Protein AF-A0ABC9YGC4-F1 (afdb_monomer_lite)

Foldseek 3Di:
DDDDDDPDDDPDDDDDDDDDDDDDDDDDDDDDDDDDDDDDPPPPVPPPVCPDPDPDPCPDPVNLVVLLVLLVVLLLCQLDPPPVVVSLVVLVVSCVVPVVSLLPPVSVVVSVVCVVPGRHDPVSSVSSCVSNVPHDNVVVVVVVVVVVPDDPPDPPPPPPDDD

Secondary structure (DSSP, 8-state):
--PPPP---S------------------------------------------SS---TT-HHHHHHHHHHHHHHHHHTTSSSSHHHHHHHHHHHHHH-GGGTT-HHHHHHHHHHHHHS---HHHHHHHHHTTTT---HHHHHHHHHHHHS-------------

pLDDT: mean 74.35, std 24.93, range [33.0, 98.62]

Structure (mmCIF, N/CA/C/O backbone):
data_AF-A0ABC9YGC4-F1
#
_entry.id   AF-A0ABC9YGC4-F1
#
loop_
_atom_site.group_PDB
_atom_site.id
_atom_site.type_symbol
_atom_site.label_atom_id
_atom_site.label_alt_id
_atom_site.label_comp_id
_atom_site.label_asym_id
_atom_site.label_entity_id
_atom_site.label_seq_id
_atom_site.pdbx_PDB_ins_code
_atom_site.Cartn_x
_atom_site.Cartn_y
_atom_site.Cartn_z
_atom_site.occupancy
_atom_site.B_iso_or_equiv
_atom_site.auth_seq_id
_atom_site.auth_comp_id
_atom_site.auth_asym_id
_atom_site.auth_atom_id
_atom_site.pdbx_PDB_model_num
ATOM 1 N N . ASP A 1 1 ? -25.712 -25.576 -1.408 1.00 35.84 1 ASP A N 1
ATOM 2 C CA . ASP A 1 1 ? -25.505 -24.786 -2.629 1.00 35.84 1 ASP A CA 1
ATOM 3 C C . ASP A 1 1 ? -25.705 -23.318 -2.339 1.00 35.84 1 ASP A C 1
ATOM 5 O O . ASP A 1 1 ? -26.837 -22.881 -2.190 1.00 35.84 1 ASP A O 1
ATOM 9 N N . PHE A 1 2 ? -24.607 -22.585 -2.180 1.00 36.91 2 PHE A N 1
ATOM 10 C CA . PHE A 1 2 ? -24.620 -21.126 -2.168 1.00 36.91 2 PHE A CA 1
ATOM 11 C C . PHE A 1 2 ? -23.941 -20.681 -3.457 1.00 36.91 2 PHE A C 1
ATOM 13 O O . PHE A 1 2 ? -22.754 -20.921 -3.647 1.00 36.91 2 PHE A O 1
ATOM 20 N N . SER A 1 3 ? -24.731 -20.127 -4.369 1.00 41.41 3 SER A N 1
ATOM 21 C CA . SER A 1 3 ? -24.253 -19.620 -5.650 1.00 41.41 3 SER A CA 1
ATOM 22 C C . SER A 1 3 ? -23.584 -18.263 -5.436 1.00 41.41 3 SER A C 1
ATOM 24 O O . SER A 1 3 ? -24.228 -17.335 -4.945 1.00 41.41 3 SER A O 1
ATOM 26 N N . ASP A 1 4 ? -22.309 -18.152 -5.807 1.00 41.53 4 ASP A N 1
ATOM 27 C CA . ASP A 1 4 ? -21.553 -16.900 -5.782 1.00 41.53 4 ASP A CA 1
ATOM 28 C C . ASP A 1 4 ? -22.140 -15.877 -6.765 1.00 41.53 4 ASP A C 1
ATOM 30 O O . ASP A 1 4 ? -22.381 -16.167 -7.940 1.00 41.53 4 ASP A O 1
ATOM 34 N N . VAL A 1 5 ? -22.348 -14.655 -6.278 1.00 47.38 5 VAL A N 1
ATOM 35 C CA . VAL A 1 5 ? -22.703 -13.494 -7.102 1.00 47.38 5 VAL A CA 1
ATOM 36 C C . VAL A 1 5 ? -21.399 -12.862 -7.605 1.00 47.38 5 VAL A C 1
ATOM 38 O O . VAL A 1 5 ? -20.568 -12.484 -6.777 1.00 47.38 5 VAL A O 1
ATOM 41 N N . PRO A 1 6 ? -21.176 -12.714 -8.924 1.00 43.78 6 PRO A N 1
ATOM 42 C CA . PRO A 1 6 ? -19.955 -12.095 -9.418 1.00 43.78 6 PRO A CA 1
ATOM 43 C C . PRO A 1 6 ? -19.970 -10.587 -9.139 1.00 43.78 6 PRO A C 1
ATOM 45 O O . PRO A 1 6 ? -20.849 -9.851 -9.585 1.00 43.78 6 PRO A O 1
ATOM 48 N N . TYR A 1 7 ? -18.965 -10.127 -8.395 1.00 44.44 7 TYR A N 1
ATOM 49 C CA . TYR A 1 7 ? -18.674 -8.714 -8.174 1.00 44.44 7 TYR A CA 1
ATOM 50 C C . TYR A 1 7 ? -18.019 -8.142 -9.435 1.00 44.44 7 TYR A C 1
ATOM 52 O O . TYR A 1 7 ? -16.813 -8.275 -9.649 1.00 44.44 7 TYR A O 1
ATOM 60 N N . THR A 1 8 ? -18.807 -7.561 -10.335 1.00 48.59 8 THR A N 1
ATOM 61 C CA . THR A 1 8 ? -18.269 -6.899 -11.530 1.00 48.59 8 THR A CA 1
ATOM 62 C C . THR A 1 8 ? -19.181 -5.752 -11.933 1.00 48.59 8 THR A C 1
ATOM 64 O O . THR A 1 8 ? -20.071 -5.957 -12.741 1.00 48.59 8 THR A O 1
ATOM 67 N N . ASP A 1 9 ? -18.986 -4.557 -11.354 1.00 40.44 9 ASP A N 1
ATOM 68 C CA . ASP A 1 9 ? -19.601 -3.339 -11.923 1.00 40.44 9 ASP A CA 1
ATOM 69 C C . ASP A 1 9 ? -18.997 -1.984 -11.489 1.00 40.44 9 ASP A C 1
ATOM 71 O O . ASP A 1 9 ? -19.636 -0.944 -11.604 1.00 40.44 9 ASP A O 1
ATOM 75 N N . TRP A 1 10 ? -17.745 -1.934 -11.011 1.00 41.59 10 TRP A N 1
ATOM 76 C CA . TRP A 1 10 ? -17.144 -0.658 -10.562 1.00 41.59 10 TRP A CA 1
ATOM 77 C C . TRP A 1 10 ? -16.063 -0.079 -11.486 1.00 41.59 10 TRP 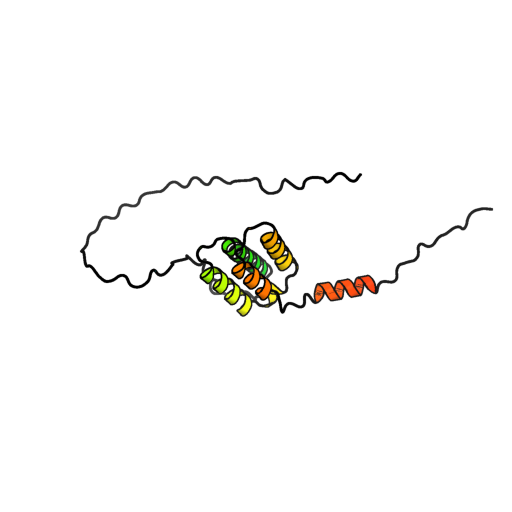A C 1
ATOM 79 O O . TRP A 1 10 ? -15.601 1.037 -11.257 1.00 41.59 10 TRP A O 1
ATOM 89 N N . CYS A 1 11 ? -15.665 -0.783 -12.549 1.00 47.06 11 CYS A N 1
ATOM 90 C CA . CYS A 1 11 ? -14.617 -0.314 -13.460 1.00 47.06 11 CYS A CA 1
ATOM 91 C C . CYS A 1 11 ? -15.169 -0.133 -14.876 1.00 47.06 11 CYS A C 1
ATOM 93 O O . CYS A 1 11 ? -15.035 -1.005 -15.729 1.00 47.06 11 CYS A O 1
ATOM 95 N N . GLY A 1 12 ? -15.819 1.002 -15.124 1.00 40.19 12 GLY A N 1
ATOM 96 C CA . GLY A 1 12 ? -16.389 1.275 -16.437 1.00 40.19 12 GLY A CA 1
ATOM 97 C C . GLY A 1 12 ? -16.810 2.720 -16.637 1.00 40.19 12 GLY A C 1
ATOM 98 O O . GLY A 1 12 ? -17.994 2.984 -16.775 1.00 40.19 12 GLY A O 1
ATOM 99 N N . GLN A 1 13 ? -15.852 3.649 -16.696 1.00 33.00 13 GLN A N 1
ATOM 100 C CA . GLN A 1 13 ? -16.028 4.913 -17.425 1.00 33.00 13 GLN A CA 1
ATOM 101 C C . GLN A 1 13 ? -14.666 5.455 -17.884 1.00 33.00 13 GLN A C 1
ATOM 103 O O . GLN A 1 13 ? -13.958 6.168 -17.175 1.00 33.00 13 GLN A O 1
ATOM 108 N N . THR A 1 14 ? -14.280 5.082 -19.103 1.00 39.22 14 THR A N 1
ATOM 109 C CA . THR A 1 14 ? -13.148 5.669 -19.823 1.00 39.22 14 THR A CA 1
ATOM 110 C C . THR A 1 14 ? -13.549 7.064 -20.306 1.00 39.22 14 THR A C 1
ATOM 112 O O . THR A 1 14 ? -14.317 7.193 -21.257 1.00 39.22 14 THR A O 1
ATOM 115 N N . ILE A 1 15 ? -13.045 8.123 -19.668 1.00 40.38 15 ILE A N 1
ATOM 116 C CA . ILE A 1 15 ? -13.182 9.490 -20.188 1.00 40.38 15 ILE A CA 1
ATOM 117 C C . ILE A 1 15 ? -12.118 9.697 -21.272 1.00 40.38 15 ILE A C 1
ATOM 119 O O . ILE A 1 15 ? -10.931 9.850 -20.987 1.00 40.38 15 ILE A O 1
ATOM 123 N N . HIS A 1 16 ? -12.553 9.670 -22.531 1.00 37.66 16 HIS A N 1
ATOM 124 C CA . HIS A 1 16 ? -11.741 9.992 -23.701 1.00 37.66 16 HIS A CA 1
ATOM 125 C C . HIS A 1 16 ? -11.562 11.516 -23.798 1.00 37.66 16 HIS A C 1
ATOM 127 O O . HIS A 1 16 ? -12.412 12.218 -24.344 1.00 37.66 16 HIS A O 1
ATOM 133 N N . ASN A 1 17 ? -10.460 12.043 -23.260 1.00 33.47 17 ASN A N 1
ATOM 134 C CA . ASN A 1 17 ? -10.100 13.450 -23.434 1.00 33.47 17 ASN A CA 1
ATOM 135 C C . ASN A 1 17 ? -9.349 13.636 -24.762 1.00 33.47 17 ASN A C 1
ATOM 137 O O . ASN A 1 17 ? -8.166 13.320 -24.870 1.00 33.47 17 ASN A O 1
ATOM 141 N N . HIS A 1 18 ? -10.056 14.150 -25.770 1.00 42.56 18 HIS A N 1
ATOM 142 C CA . HIS A 1 18 ? -9.474 14.726 -26.982 1.00 42.56 18 HIS A CA 1
ATOM 143 C C . HIS A 1 18 ? -8.798 16.053 -26.609 1.00 42.56 18 HIS A C 1
ATOM 145 O O . HIS A 1 18 ? -9.465 16.964 -26.122 1.00 42.56 18 HIS A O 1
ATOM 151 N N . LEU A 1 19 ? -7.483 16.156 -26.798 1.00 39.22 19 LEU A N 1
ATOM 152 C CA . LEU A 1 19 ? -6.730 17.393 -26.585 1.00 39.22 19 LEU A CA 1
ATOM 153 C C . LEU A 1 19 ? -6.149 17.860 -27.920 1.00 39.22 19 LEU A C 1
ATOM 155 O O . LEU A 1 19 ? -5.206 17.267 -28.441 1.00 39.22 19 LEU A O 1
ATOM 159 N N . ASP A 1 20 ? -6.726 18.937 -28.449 1.00 34.66 20 ASP A N 1
ATOM 160 C CA . ASP A 1 20 ? -6.211 19.680 -29.593 1.00 34.66 20 ASP A CA 1
ATOM 161 C C . ASP A 1 20 ? -4.850 20.313 -29.258 1.00 34.66 20 ASP A C 1
ATOM 163 O O . ASP A 1 20 ? -4.709 21.106 -28.324 1.00 34.66 20 ASP A O 1
ATOM 167 N N . VAL A 1 21 ? -3.826 19.967 -30.042 1.00 38.28 21 VAL A N 1
ATOM 168 C CA . VAL A 1 21 ? -2.486 20.563 -29.962 1.00 38.28 21 VAL A CA 1
ATOM 169 C C . VAL A 1 21 ? -2.470 21.859 -30.770 1.00 38.28 21 VAL A C 1
ATOM 171 O O . VAL A 1 21 ? -2.455 21.846 -31.999 1.00 38.28 21 VAL A O 1
ATOM 174 N N . HIS A 1 22 ? -2.415 23.000 -30.084 1.00 34.91 22 HIS A N 1
ATOM 175 C CA . HIS A 1 22 ? -2.034 24.266 -30.709 1.00 34.91 22 HIS A CA 1
ATOM 176 C C . HIS A 1 22 ? -0.506 24.328 -30.858 1.00 34.91 22 HIS A C 1
ATOM 178 O O . HIS A 1 22 ? 0.228 24.446 -29.877 1.00 34.91 22 HIS A O 1
ATOM 184 N N . SER A 1 23 ? -0.021 24.259 -32.100 1.00 35.59 23 SER A N 1
ATOM 185 C CA . SER A 1 23 ? 1.393 24.429 -32.445 1.00 35.59 23 SER A CA 1
ATOM 186 C C . SER A 1 23 ? 1.816 25.897 -32.302 1.00 35.59 23 SER A C 1
ATOM 188 O O . SER A 1 23 ? 1.391 26.738 -33.100 1.00 35.59 23 SER A O 1
ATOM 190 N N . SER A 1 24 ? 2.683 26.222 -31.340 1.00 37.50 24 SER A N 1
ATOM 191 C CA . SER A 1 24 ? 3.385 27.508 -31.336 1.00 37.50 24 SER A CA 1
ATOM 192 C C . SER A 1 24 ? 4.701 27.380 -32.109 1.00 37.50 24 SER A C 1
ATOM 194 O O . SER A 1 24 ? 5.544 26.523 -31.848 1.00 37.50 24 SER A O 1
ATOM 196 N N . LYS A 1 25 ? 4.845 28.223 -33.134 1.00 45.47 25 LYS A N 1
ATOM 197 C CA . LYS A 1 25 ? 6.075 28.400 -33.906 1.00 45.47 25 LYS A CA 1
ATOM 198 C C . LYS A 1 25 ? 7.027 29.282 -33.102 1.00 45.47 25 LYS A C 1
ATOM 200 O O . LYS A 1 25 ? 6.673 30.416 -32.792 1.00 45.47 25 LYS A O 1
ATOM 205 N N . PHE A 1 26 ? 8.248 28.816 -32.866 1.00 37.00 26 PHE A N 1
ATOM 206 C CA . PHE A 1 26 ? 9.380 29.709 -32.637 1.00 37.00 26 PHE A CA 1
ATOM 207 C C . PHE A 1 26 ? 10.606 29.174 -33.378 1.00 37.00 26 PHE A C 1
ATOM 209 O O . PHE A 1 26 ? 11.111 28.092 -33.091 1.00 37.00 26 PHE A O 1
ATOM 216 N N . SER A 1 27 ? 11.030 29.932 -34.386 1.00 42.84 27 SER A N 1
ATOM 217 C CA . SER A 1 27 ? 12.282 29.742 -35.114 1.00 42.84 27 SER A CA 1
ATOM 218 C C . SER A 1 27 ? 13.439 30.336 -34.312 1.00 42.84 27 SER A C 1
ATOM 220 O O . SER A 1 27 ? 13.296 31.443 -33.801 1.00 42.84 27 SER A O 1
ATOM 222 N N . GLY A 1 28 ? 14.609 29.684 -34.301 1.00 38.31 28 GLY A N 1
ATOM 223 C CA . GLY A 1 28 ? 15.855 30.370 -33.938 1.00 38.31 28 GLY A CA 1
ATOM 224 C C . GLY A 1 28 ? 17.026 29.497 -33.469 1.00 38.31 28 GLY A C 1
ATOM 225 O O . GLY A 1 28 ? 17.212 29.342 -32.274 1.00 38.31 28 GLY A O 1
ATOM 226 N N . ILE A 1 29 ? 17.799 28.966 -34.426 1.00 41.88 29 ILE A N 1
ATOM 227 C CA . ILE A 1 29 ? 19.281 28.835 -34.483 1.00 41.88 29 ILE A CA 1
ATOM 228 C C . ILE A 1 29 ? 20.079 28.680 -33.159 1.00 41.88 29 ILE A C 1
ATOM 230 O O . ILE A 1 29 ? 20.175 29.622 -32.383 1.00 41.88 29 ILE A O 1
ATOM 234 N N . SER A 1 30 ? 20.853 27.593 -32.995 1.00 45.94 30 SER A N 1
ATOM 235 C CA . SER A 1 30 ? 22.298 27.579 -33.329 1.00 45.94 30 SER A CA 1
ATOM 236 C C . SER A 1 30 ? 23.057 26.309 -32.889 1.00 45.94 30 SER A C 1
ATOM 238 O O . SER A 1 30 ? 22.759 25.701 -31.869 1.00 45.94 30 SER A O 1
ATOM 240 N N . SER A 1 31 ? 24.074 26.008 -33.704 1.00 36.84 31 SER A N 1
ATOM 241 C CA . SER A 1 31 ? 25.414 25.480 -33.408 1.00 36.84 31 SER A CA 1
ATOM 242 C C . SER A 1 31 ? 25.606 24.114 -32.735 1.00 36.84 31 SER A C 1
ATOM 244 O O . SER A 1 31 ? 25.365 23.904 -31.552 1.00 36.84 31 SER A O 1
ATOM 246 N N . CYS A 1 32 ? 26.198 23.224 -33.529 1.00 62.62 32 CYS A N 1
ATOM 247 C CA . CYS A 1 32 ? 26.762 21.927 -33.185 1.00 62.62 32 CYS A CA 1
ATOM 248 C C . CYS A 1 32 ? 27.923 22.051 -32.181 1.00 62.62 32 CYS A C 1
ATOM 250 O O . CYS A 1 32 ? 28.785 22.905 -32.379 1.00 62.62 32 CYS A O 1
ATOM 252 N N . SER A 1 33 ? 27.984 21.140 -31.204 1.00 56.78 33 SER A N 1
ATOM 253 C CA . SER A 1 33 ? 29.222 20.662 -30.565 1.00 56.78 33 SER A CA 1
ATOM 254 C C . SER A 1 33 ? 28.993 19.262 -29.988 1.00 56.78 33 SER A C 1
ATOM 256 O O . SER A 1 33 ? 28.083 19.063 -29.184 1.00 56.78 33 SER A O 1
ATOM 258 N N . ASP A 1 34 ? 29.831 18.310 -30.402 1.00 61.78 34 ASP A N 1
ATOM 259 C CA . ASP A 1 34 ? 29.981 16.991 -29.788 1.00 61.78 34 ASP A CA 1
ATOM 260 C C . ASP A 1 34 ? 30.551 17.140 -28.373 1.00 61.78 34 ASP A C 1
ATOM 262 O O . ASP A 1 34 ? 31.641 17.683 -28.184 1.00 61.78 34 ASP A O 1
ATOM 266 N N . ALA A 1 35 ? 29.834 16.628 -27.374 1.00 52.16 35 ALA A N 1
ATOM 267 C CA . ALA A 1 35 ? 30.380 16.406 -26.043 1.00 52.16 35 ALA A CA 1
ATOM 268 C C . ALA A 1 35 ? 29.758 15.155 -25.408 1.00 52.16 35 ALA A C 1
ATOM 270 O O . ALA A 1 35 ? 28.569 14.868 -25.537 1.00 52.16 35 ALA A O 1
ATOM 271 N N . VAL A 1 36 ? 30.632 14.401 -24.753 1.00 47.31 36 VAL A N 1
ATOM 272 C CA . VAL A 1 36 ? 30.482 13.043 -24.228 1.00 47.31 36 VAL A CA 1
ATOM 273 C C . VAL A 1 36 ? 29.216 12.874 -23.376 1.00 47.31 36 VAL A C 1
ATOM 275 O O . VAL A 1 36 ? 28.950 13.657 -22.467 1.00 47.31 36 VAL A O 1
ATOM 278 N N . SER A 1 37 ? 28.448 11.820 -23.668 1.00 50.34 37 SER A N 1
ATOM 279 C CA . SER A 1 37 ? 27.235 11.430 -22.946 1.00 50.34 37 SER A CA 1
ATOM 280 C C . SER A 1 37 ? 27.557 11.099 -21.484 1.00 50.34 37 SER A C 1
ATOM 282 O O . SER A 1 37 ? 28.022 10.006 -21.164 1.00 50.34 37 SER A O 1
ATOM 284 N N . HIS A 1 38 ? 27.311 12.052 -20.588 1.00 47.94 38 HIS A N 1
ATOM 285 C CA . HIS A 1 38 ? 27.250 11.810 -19.154 1.00 47.94 38 HIS A CA 1
ATOM 286 C C . HIS A 1 38 ? 25.788 11.693 -18.733 1.00 47.94 38 HIS A C 1
ATOM 288 O O . HIS A 1 38 ? 25.044 12.665 -18.782 1.00 47.94 38 HIS A O 1
ATOM 294 N N . GLY A 1 39 ? 25.418 10.478 -18.317 1.00 43.44 39 GLY A N 1
ATOM 295 C CA . GLY A 1 39 ? 24.316 10.178 -17.407 1.00 43.44 39 GLY A CA 1
ATOM 296 C C . GLY A 1 39 ? 22.949 10.714 -17.814 1.00 43.44 39 GLY A C 1
ATOM 297 O O . GLY A 1 39 ? 22.590 11.840 -17.487 1.00 43.44 39 GLY A O 1
ATOM 298 N N . SER A 1 40 ? 22.128 9.860 -18.424 1.00 45.78 40 SER A N 1
ATOM 299 C CA . SER A 1 40 ? 20.687 10.082 -18.501 1.00 45.78 40 SER A CA 1
ATOM 300 C C . SER A 1 40 ? 20.127 10.284 -17.090 1.00 45.78 40 SER A C 1
ATOM 302 O O . SER A 1 40 ? 19.890 9.327 -16.353 1.00 45.78 40 SER A O 1
ATOM 304 N N . ALA A 1 41 ? 19.900 11.538 -16.708 1.00 51.06 41 ALA A N 1
ATOM 305 C CA . ALA A 1 41 ? 18.989 11.856 -15.631 1.00 51.06 41 ALA A CA 1
ATOM 306 C C . ALA A 1 41 ? 17.605 11.409 -16.107 1.00 51.06 41 ALA A C 1
ATOM 308 O O . ALA A 1 41 ? 16.988 12.046 -16.962 1.00 51.06 41 ALA A O 1
ATOM 309 N N . SER A 1 42 ? 17.150 10.262 -15.602 1.00 45.72 42 SER A N 1
ATOM 310 C CA . SER A 1 42 ? 15.756 9.850 -15.701 1.00 45.72 42 SER A CA 1
ATOM 311 C C . SER A 1 42 ? 14.913 10.947 -15.056 1.00 45.72 42 SER A C 1
ATOM 313 O O . SER A 1 42 ? 14.752 10.998 -13.839 1.00 45.72 42 SER A O 1
ATOM 315 N N . SER A 1 43 ? 14.421 11.875 -15.876 1.00 48.50 43 SER A N 1
ATOM 316 C CA . SER A 1 43 ? 13.407 12.841 -15.483 1.00 48.50 43 SER A CA 1
ATOM 317 C C . SER A 1 43 ? 12.085 12.091 -15.417 1.00 48.50 43 SER A C 1
ATOM 319 O O . SER A 1 43 ? 11.227 12.179 -16.294 1.00 48.50 43 SER A O 1
ATOM 321 N N . THR A 1 44 ? 11.903 11.317 -14.351 1.00 48.12 44 THR A N 1
ATOM 322 C CA . THR A 1 44 ? 10.555 11.173 -13.830 1.00 48.12 44 THR A CA 1
ATOM 323 C C . THR A 1 44 ? 10.177 12.580 -13.408 1.00 48.12 44 THR A C 1
ATOM 325 O O . THR A 1 44 ? 10.800 13.129 -12.497 1.00 48.12 44 THR A O 1
ATOM 328 N N . LYS A 1 45 ? 9.200 13.193 -14.077 1.00 43.72 45 LYS A N 1
ATOM 329 C CA . LYS A 1 45 ? 8.456 14.296 -13.477 1.00 43.72 45 LYS A CA 1
ATOM 330 C C . LYS A 1 45 ? 7.804 13.705 -12.233 1.00 43.72 45 LYS A C 1
ATOM 332 O O . LYS A 1 45 ? 6.692 13.191 -12.292 1.00 43.72 45 LYS A O 1
ATOM 337 N N . SER A 1 46 ? 8.572 13.653 -11.145 1.00 43.97 46 SER A N 1
ATOM 338 C CA . SER A 1 46 ? 8.043 13.494 -9.811 1.00 43.97 46 SER A CA 1
ATOM 339 C C . SER A 1 46 ? 7.005 14.591 -9.744 1.00 43.97 46 SER A C 1
ATOM 341 O O . SER A 1 46 ? 7.320 15.753 -10.017 1.00 43.97 46 SER A O 1
ATOM 343 N N . THR A 1 47 ? 5.749 14.226 -9.530 1.00 48.81 47 THR A N 1
ATOM 344 C CA . THR A 1 47 ? 4.779 15.174 -9.013 1.00 48.81 47 THR A CA 1
ATOM 345 C C . THR A 1 47 ? 5.334 15.566 -7.659 1.00 48.81 47 THR A C 1
ATOM 347 O O . THR A 1 47 ? 5.010 14.956 -6.645 1.00 48.81 47 THR A O 1
ATOM 350 N N . GLU A 1 48 ? 6.284 16.500 -7.680 1.00 41.12 48 GLU A N 1
ATOM 351 C CA . GLU A 1 48 ? 6.760 17.206 -6.522 1.00 41.12 48 GLU A CA 1
ATOM 352 C C . GLU A 1 48 ? 5.467 17.717 -5.916 1.00 41.12 48 GLU A C 1
ATOM 354 O O . GLU A 1 48 ? 4.736 18.499 -6.534 1.00 41.12 48 GLU A O 1
ATOM 359 N N . LEU A 1 49 ? 5.083 17.127 -4.786 1.00 50.56 49 LEU A N 1
ATOM 360 C CA . LEU A 1 49 ? 3.994 17.638 -3.990 1.00 50.56 49 LEU A CA 1
ATOM 361 C C . LEU A 1 49 ? 4.518 18.984 -3.503 1.00 50.56 49 LEU A C 1
ATOM 363 O O . LEU A 1 49 ? 5.097 19.086 -2.425 1.00 50.56 49 LEU A O 1
ATOM 367 N N . VAL A 1 50 ? 4.394 20.007 -4.352 1.00 45.34 50 VAL A N 1
ATOM 368 C CA . VAL A 1 50 ? 4.585 21.400 -3.994 1.00 45.34 50 VAL A CA 1
ATOM 369 C C . VAL A 1 50 ? 3.424 21.687 -3.059 1.00 45.34 50 VAL A C 1
ATOM 371 O O . VAL A 1 50 ? 2.367 22.179 -3.454 1.00 45.34 50 VAL A O 1
ATOM 374 N N . LEU A 1 51 ? 3.603 21.283 -1.801 1.00 53.53 51 LEU A N 1
ATOM 375 C CA . LEU A 1 51 ? 2.840 21.755 -0.665 1.00 53.53 51 LEU A CA 1
ATOM 376 C C . LEU A 1 51 ? 3.161 23.244 -0.564 1.00 53.53 51 LEU A C 1
ATOM 378 O O . LEU A 1 51 ? 4.088 23.663 0.126 1.00 53.53 51 LEU A O 1
ATOM 382 N N . GLY A 1 52 ? 2.448 24.028 -1.374 1.00 43.00 52 GLY A N 1
ATOM 383 C CA . GLY A 1 52 ? 2.589 25.467 -1.460 1.00 43.00 52 GLY A CA 1
ATOM 384 C C . GLY A 1 52 ? 2.478 26.075 -0.070 1.00 43.00 52 GLY A C 1
ATOM 385 O O . GLY A 1 52 ? 1.444 25.953 0.578 1.00 43.00 52 GLY A O 1
ATOM 386 N N . VAL A 1 53 ? 3.580 26.695 0.354 1.00 47.50 53 VAL A N 1
ATOM 387 C CA . VAL A 1 53 ? 3.793 27.607 1.488 1.00 47.50 53 VAL A CA 1
ATOM 388 C C . VAL A 1 53 ? 2.506 28.046 2.197 1.00 47.50 53 VAL A C 1
ATOM 390 O O . VAL A 1 53 ? 2.018 29.143 1.951 1.00 47.50 53 VAL A O 1
ATOM 393 N N . LYS A 1 54 ? 1.987 27.175 3.072 1.00 39.53 54 LYS A N 1
ATOM 394 C CA . LYS A 1 54 ? 1.265 27.398 4.343 1.00 39.53 54 LYS A CA 1
ATOM 395 C C . LYS A 1 54 ? 1.370 26.050 5.057 1.00 39.53 54 LYS A C 1
ATOM 397 O O . LYS A 1 54 ? 0.979 25.053 4.461 1.00 39.53 54 LYS A O 1
ATOM 402 N N . SER A 1 55 ? 1.943 25.977 6.256 1.00 46.50 55 SER A N 1
ATOM 403 C CA . SER A 1 55 ? 2.069 24.718 7.004 1.00 46.50 55 SER A CA 1
ATOM 404 C C . SER A 1 55 ? 0.678 24.122 7.245 1.00 46.50 55 SER A C 1
ATOM 406 O O . SER A 1 55 ? -0.038 24.552 8.150 1.00 46.50 55 SER A O 1
ATOM 408 N N . ILE A 1 56 ? 0.258 23.191 6.388 1.00 47.50 56 ILE A N 1
ATOM 409 C CA . ILE A 1 56 ? -0.948 22.401 6.609 1.00 47.50 56 ILE A CA 1
ATOM 410 C C . ILE A 1 56 ? -0.625 21.515 7.816 1.00 47.50 56 ILE A C 1
ATOM 412 O O . ILE A 1 56 ? 0.399 20.836 7.771 1.00 47.50 56 ILE A O 1
ATOM 416 N N . PRO A 1 57 ? -1.420 21.534 8.898 1.00 58.16 57 PRO A N 1
ATOM 417 C CA . PRO A 1 57 ? -1.219 20.594 9.989 1.00 58.16 57 PRO A CA 1
ATOM 418 C C . PRO A 1 57 ? -1.329 19.175 9.423 1.00 58.16 57 PRO A C 1
ATOM 420 O O . PRO A 1 57 ? -2.304 18.860 8.727 1.00 58.16 57 PRO A O 1
ATOM 423 N N . ASP A 1 58 ? -0.309 18.357 9.692 1.00 59.34 58 ASP A N 1
ATOM 424 C CA . ASP A 1 58 ? -0.082 17.048 9.061 1.00 59.34 58 ASP A CA 1
ATOM 425 C C . ASP A 1 58 ? -1.270 16.073 9.203 1.00 59.34 58 ASP A C 1
ATOM 427 O O . ASP A 1 58 ? -1.415 15.163 8.389 1.00 59.34 58 ASP A O 1
ATOM 431 N N . ASP A 1 59 ? -2.189 16.327 10.140 1.00 63.72 59 ASP A N 1
ATOM 432 C CA . ASP A 1 59 ? -3.385 15.515 10.405 1.00 63.72 59 ASP A CA 1
ATOM 433 C C . ASP A 1 59 ? -4.681 16.006 9.739 1.00 63.72 59 ASP A C 1
ATOM 435 O O . ASP A 1 59 ? -5.781 15.549 10.059 1.00 63.72 59 ASP A O 1
ATOM 439 N N . THR A 1 60 ? -4.605 16.924 8.775 1.00 82.62 60 THR A N 1
ATOM 440 C CA . THR A 1 60 ? -5.812 17.320 8.031 1.00 82.62 60 THR A CA 1
ATOM 441 C C . THR A 1 60 ? -6.336 16.123 7.215 1.00 82.62 60 THR A C 1
ATOM 443 O O . THR A 1 60 ? -5.548 15.487 6.509 1.00 82.62 60 THR A O 1
ATOM 446 N N . PRO A 1 61 ? -7.655 15.832 7.194 1.00 84.69 61 PRO A N 1
ATOM 447 C CA . PRO A 1 61 ? -8.213 14.710 6.425 1.00 84.69 61 PRO A CA 1
ATOM 448 C C . PRO A 1 61 ? -7.824 14.746 4.940 1.00 84.69 61 PRO A C 1
ATOM 450 O O . PRO A 1 61 ? -7.567 13.711 4.332 1.00 84.69 61 PRO A O 1
ATOM 453 N N . VAL A 1 62 ? -7.697 15.944 4.364 1.00 88.56 62 VAL A N 1
ATOM 454 C CA . VAL A 1 62 ? -7.231 16.142 2.984 1.00 88.56 62 VAL A CA 1
ATOM 455 C C . VAL A 1 62 ? -5.788 15.661 2.790 1.00 88.56 62 VAL A C 1
ATOM 457 O O . VAL A 1 62 ? -5.507 15.002 1.793 1.00 88.56 62 VAL A O 1
ATOM 460 N N . CYS A 1 63 ? -4.887 15.939 3.740 1.00 89.12 63 CYS A N 1
ATOM 461 C CA . CYS A 1 63 ? -3.495 15.479 3.689 1.00 89.12 63 CYS A CA 1
ATOM 462 C C . CYS A 1 63 ? -3.438 13.946 3.668 1.00 89.12 63 CYS A C 1
ATOM 464 O O . CYS A 1 63 ? -2.821 13.361 2.779 1.00 89.12 63 CYS A O 1
ATOM 466 N N . ARG A 1 64 ? -4.188 13.293 4.567 1.00 91.06 64 ARG A N 1
ATOM 467 C CA . ARG A 1 64 ? -4.271 11.825 4.646 1.00 91.06 64 ARG A CA 1
ATOM 468 C C . ARG A 1 64 ? -4.780 11.201 3.346 1.00 91.06 64 ARG A C 1
ATOM 470 O O . ARG A 1 64 ? -4.203 10.230 2.866 1.00 91.06 64 ARG A O 1
ATOM 477 N N . ILE A 1 65 ? -5.812 11.788 2.734 1.00 94.75 65 ILE A N 1
ATOM 478 C CA . ILE A 1 65 ? -6.341 11.328 1.440 1.00 94.75 65 ILE A CA 1
ATOM 479 C C . ILE A 1 65 ? -5.281 11.454 0.338 1.00 94.75 65 ILE A C 1
ATOM 481 O O . ILE A 1 65 ? -5.102 10.526 -0.449 1.00 94.75 65 ILE A O 1
ATOM 485 N N . LEU A 1 66 ? -4.570 12.582 0.267 1.00 95.62 66 LEU A N 1
ATOM 486 C CA . LEU A 1 66 ? -3.529 12.791 -0.742 1.00 95.62 66 LEU A CA 1
ATOM 487 C C . LEU A 1 66 ? -2.352 11.825 -0.561 1.00 95.62 66 LEU A C 1
ATOM 489 O O . LEU A 1 66 ? -1.909 11.239 -1.548 1.00 95.62 66 LEU A O 1
ATOM 493 N N . LEU A 1 67 ? -1.905 11.598 0.677 1.00 96.75 67 LEU A N 1
ATOM 494 C CA . LEU A 1 67 ? -0.863 10.617 0.993 1.00 96.75 67 LEU A CA 1
ATOM 495 C C . LEU A 1 67 ? -1.287 9.206 0.591 1.00 96.75 67 LEU A C 1
ATOM 497 O O . LEU A 1 67 ? -0.537 8.523 -0.101 1.00 96.75 67 LEU A O 1
ATOM 501 N N . ARG A 1 68 ? -2.514 8.798 0.940 1.00 97.69 68 ARG A N 1
ATOM 502 C CA . ARG A 1 68 ? -3.068 7.497 0.547 1.00 97.69 68 ARG A CA 1
ATOM 503 C C . ARG A 1 68 ? -3.025 7.316 -0.971 1.00 97.69 68 ARG A C 1
ATOM 505 O O . ARG A 1 68 ? -2.529 6.306 -1.461 1.00 97.69 68 ARG A O 1
ATOM 512 N N . LYS A 1 69 ? -3.497 8.315 -1.723 1.00 98.12 69 LYS A N 1
ATOM 513 C CA . LYS A 1 69 ? -3.497 8.284 -3.194 1.00 98.12 69 LYS A CA 1
ATOM 514 C C . LYS A 1 69 ? -2.086 8.189 -3.765 1.00 98.12 69 LYS A C 1
ATOM 516 O O . LYS A 1 69 ? -1.874 7.447 -4.721 1.00 98.12 69 LYS A O 1
ATOM 521 N N . GLU A 1 70 ? -1.136 8.917 -3.190 1.00 98.38 70 GLU A N 1
ATOM 522 C CA . GLU A 1 70 ? 0.248 8.902 -3.654 1.00 98.38 70 GLU A CA 1
ATOM 523 C C . GLU A 1 70 ? 0.940 7.566 -3.364 1.00 98.38 70 GLU A C 1
ATOM 525 O O . GLU A 1 70 ? 1.567 7.000 -4.260 1.00 98.38 70 GLU A O 1
ATOM 530 N N . VAL A 1 71 ? 0.762 7.007 -2.163 1.00 98.56 71 VAL A N 1
ATOM 531 C CA . VAL A 1 71 ? 1.280 5.675 -1.816 1.00 98.56 71 VAL A CA 1
ATOM 532 C C . VAL A 1 71 ? 0.742 4.627 -2.787 1.00 98.56 71 VAL A C 1
ATOM 534 O O . VAL A 1 71 ? 1.523 3.882 -3.376 1.00 98.56 71 VAL A O 1
ATOM 537 N N . LEU A 1 72 ? -0.573 4.605 -3.026 1.00 98.62 72 LEU A N 1
ATOM 538 C CA . LEU A 1 72 ? -1.185 3.659 -3.961 1.00 98.62 72 LEU A CA 1
ATOM 539 C C . LEU A 1 72 ? -0.657 3.841 -5.388 1.00 98.62 72 LEU A C 1
ATOM 541 O O . LEU A 1 72 ? -0.337 2.855 -6.049 1.00 98.62 72 LEU A O 1
ATOM 545 N N . ARG A 1 73 ? -0.493 5.083 -5.857 1.00 98.50 73 ARG A N 1
ATOM 546 C CA . ARG A 1 73 ? 0.082 5.374 -7.179 1.00 98.50 73 ARG A CA 1
ATOM 547 C C . ARG A 1 73 ? 1.500 4.812 -7.316 1.00 98.50 73 ARG A C 1
ATOM 549 O O . ARG A 1 73 ? 1.816 4.192 -8.331 1.00 98.50 73 ARG A O 1
ATOM 556 N N . LEU A 1 74 ? 2.353 5.016 -6.311 1.00 98.56 74 LEU A N 1
ATOM 557 C CA . LEU A 1 74 ? 3.725 4.504 -6.305 1.00 98.56 74 LEU A CA 1
ATOM 558 C C . LEU A 1 74 ? 3.761 2.971 -6.248 1.00 98.56 74 LEU A C 1
ATOM 560 O O . LEU A 1 74 ? 4.513 2.357 -7.003 1.00 98.56 74 LEU A O 1
ATOM 564 N N . VAL A 1 75 ? 2.913 2.351 -5.421 1.00 98.56 75 VAL A N 1
ATOM 565 C CA . VAL A 1 75 ? 2.773 0.889 -5.341 1.00 98.56 75 VAL A CA 1
ATOM 566 C C . VAL A 1 75 ? 2.309 0.306 -6.675 1.00 98.56 75 VAL A C 1
ATOM 568 O O . VAL A 1 75 ? 2.909 -0.648 -7.155 1.00 98.56 75 VAL A O 1
ATOM 571 N N . ILE A 1 76 ? 1.302 0.889 -7.329 1.00 98.25 76 ILE A N 1
ATOM 572 C CA . ILE A 1 76 ? 0.859 0.445 -8.661 1.00 98.25 76 ILE A CA 1
ATOM 573 C C . ILE A 1 76 ? 2.018 0.524 -9.658 1.00 98.25 76 ILE A C 1
ATOM 575 O O . ILE A 1 76 ? 2.268 -0.432 -10.393 1.00 98.25 76 ILE A O 1
ATOM 579 N N . ASN A 1 77 ? 2.778 1.618 -9.652 1.00 97.94 77 ASN A N 1
ATOM 580 C CA . ASN A 1 77 ? 3.912 1.781 -10.557 1.00 97.94 77 ASN A CA 1
ATOM 581 C C . ASN A 1 77 ? 5.054 0.789 -10.287 1.00 97.94 77 ASN A C 1
ATOM 583 O O . ASN A 1 77 ? 5.765 0.437 -11.222 1.00 97.94 77 ASN A O 1
ATOM 587 N N . LEU A 1 78 ? 5.199 0.267 -9.064 1.00 98.12 78 LEU A N 1
ATOM 588 C CA . LEU A 1 78 ? 6.148 -0.813 -8.761 1.00 98.12 78 LEU A CA 1
ATOM 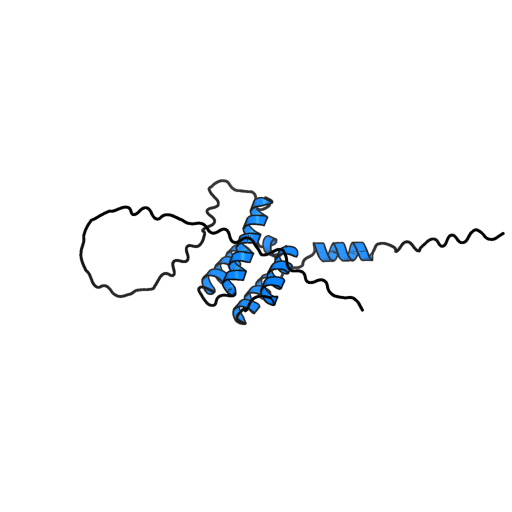589 C C . LEU A 1 78 ? 5.779 -2.162 -9.397 1.00 98.12 78 LEU A C 1
ATOM 591 O O . LEU A 1 78 ? 6.627 -3.055 -9.448 1.00 98.12 78 LEU A O 1
ATOM 595 N N . SER A 1 79 ? 4.545 -2.335 -9.884 1.00 97.06 79 SER A N 1
ATOM 596 C CA . SER A 1 79 ? 4.193 -3.508 -10.698 1.00 97.06 79 SER A CA 1
ATOM 597 C C . SER A 1 79 ? 4.857 -3.454 -12.082 1.00 97.06 79 SER A C 1
ATOM 599 O O . SER A 1 79 ? 5.171 -4.488 -12.673 1.00 97.06 79 SER A O 1
ATOM 601 N N . SER A 1 80 ? 5.166 -2.247 -12.570 1.00 93.69 80 SER A N 1
ATOM 602 C CA . SER A 1 80 ? 6.028 -2.045 -13.730 1.00 93.69 80 SER A CA 1
ATOM 603 C C . SER A 1 80 ? 7.493 -2.261 -13.348 1.00 93.69 80 SER A C 1
ATOM 605 O O . SER A 1 80 ? 7.951 -1.901 -12.268 1.00 93.69 80 SER A O 1
ATOM 607 N N . SER A 1 81 ? 8.277 -2.819 -14.271 1.00 90.06 81 SER A N 1
ATOM 608 C CA . SER A 1 81 ? 9.731 -2.960 -14.090 1.00 90.06 81 SER A CA 1
ATOM 609 C C . SER A 1 81 ? 10.514 -1.685 -14.424 1.00 90.06 81 SER A C 1
ATOM 611 O O . SER A 1 81 ? 11.744 -1.696 -14.389 1.00 90.06 81 SER A O 1
ATOM 613 N N . VAL A 1 82 ? 9.826 -0.598 -14.776 1.00 94.56 82 VAL A N 1
ATOM 614 C CA . VAL A 1 82 ? 10.427 0.681 -15.167 1.00 94.56 82 VAL A CA 1
ATOM 615 C C . VAL A 1 82 ? 10.484 1.613 -13.963 1.00 94.56 82 VAL A C 1
ATOM 617 O O . VAL A 1 82 ? 9.504 1.761 -13.245 1.00 94.56 82 VAL A O 1
ATOM 620 N N . GLY A 1 83 ? 11.628 2.268 -13.749 1.00 91.94 83 GLY A N 1
ATOM 621 C CA . GLY A 1 83 ? 11.743 3.334 -12.746 1.00 91.94 83 GLY A CA 1
ATOM 622 C C . GLY A 1 83 ? 11.557 2.885 -11.292 1.00 91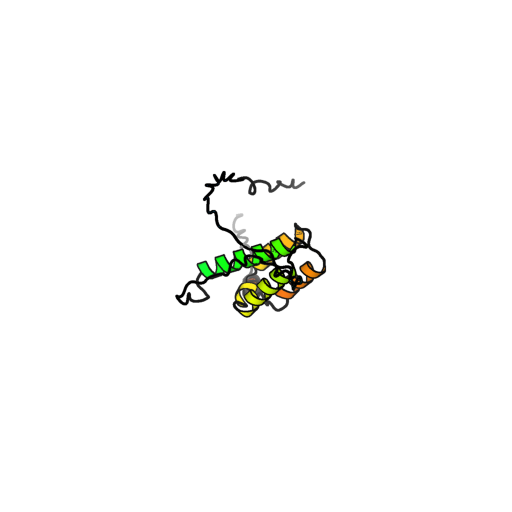.94 83 GLY A C 1
ATOM 623 O O . GLY A 1 83 ? 11.349 3.732 -10.426 1.00 91.94 83 GLY A O 1
ATOM 624 N N . THR A 1 84 ? 11.663 1.582 -11.002 1.00 95.62 84 THR A N 1
ATOM 625 C CA . THR A 1 84 ? 11.342 1.000 -9.686 1.00 95.62 84 THR A CA 1
ATOM 626 C C . THR A 1 84 ? 12.064 1.688 -8.536 1.00 95.62 84 THR A C 1
ATOM 628 O O . THR A 1 84 ? 11.438 2.015 -7.536 1.00 95.62 84 THR A O 1
ATOM 631 N N . LYS A 1 85 ? 13.354 1.999 -8.700 1.00 97.25 85 LYS A N 1
ATOM 632 C CA . LYS A 1 85 ? 14.150 2.681 -7.672 1.00 97.25 85 LYS A CA 1
ATOM 633 C C . LYS A 1 85 ? 13.582 4.043 -7.282 1.00 97.25 85 LYS A C 1
ATOM 635 O O . LYS A 1 85 ? 13.542 4.354 -6.102 1.00 97.25 85 LYS A O 1
ATOM 640 N N . GLY A 1 86 ? 13.087 4.823 -8.244 1.00 97.88 86 GLY A N 1
ATOM 641 C CA . GLY A 1 86 ? 12.458 6.112 -7.949 1.00 97.88 86 GLY A CA 1
ATOM 642 C C . GLY A 1 86 ? 11.168 5.952 -7.144 1.00 97.88 86 GLY A C 1
ATOM 643 O O . GLY A 1 86 ? 10.911 6.726 -6.226 1.00 97.88 86 GLY A O 1
ATOM 644 N N . HIS A 1 87 ? 10.379 4.917 -7.443 1.00 98.38 87 HIS A N 1
ATOM 645 C CA . HIS A 1 87 ? 9.156 4.616 -6.699 1.00 98.38 87 HIS A CA 1
ATOM 646 C C . HIS A 1 87 ? 9.442 4.077 -5.289 1.00 98.38 87 HIS A C 1
ATOM 648 O O . HIS A 1 87 ? 8.777 4.496 -4.345 1.00 98.38 87 HIS A O 1
ATOM 654 N N . GLU A 1 88 ? 10.461 3.225 -5.131 1.00 98.38 88 GLU A N 1
ATOM 655 C CA . GLU A 1 88 ? 10.954 2.765 -3.823 1.00 98.38 88 GLU A CA 1
ATOM 656 C C . GLU A 1 88 ? 11.416 3.948 -2.964 1.00 98.38 88 GLU A C 1
ATOM 658 O O . GLU A 1 88 ? 10.969 4.104 -1.830 1.00 98.38 88 GLU A O 1
ATOM 663 N N . THR A 1 89 ? 12.256 4.827 -3.520 1.00 98.50 89 THR A N 1
ATOM 664 C CA . THR A 1 89 ? 12.722 6.028 -2.818 1.00 98.50 89 THR A CA 1
ATOM 665 C C . THR A 1 89 ? 11.558 6.932 -2.423 1.00 98.50 89 THR A C 1
ATOM 667 O O . THR A 1 89 ? 11.504 7.363 -1.277 1.00 98.50 89 THR A O 1
ATOM 670 N N . GLY A 1 90 ? 10.595 7.171 -3.320 1.00 98.31 90 GLY A N 1
ATOM 671 C CA . GLY A 1 90 ? 9.411 7.973 -3.004 1.00 98.31 90 GLY A CA 1
ATOM 672 C C . GLY A 1 90 ? 8.607 7.409 -1.828 1.00 98.31 90 GLY A C 1
ATOM 673 O O . GLY A 1 90 ? 8.218 8.159 -0.936 1.00 98.31 90 GLY A O 1
ATOM 674 N N . LEU A 1 91 ? 8.414 6.087 -1.777 1.00 98.62 91 LEU A N 1
ATOM 675 C CA . LEU A 1 91 ? 7.719 5.427 -0.668 1.00 98.62 91 LEU A CA 1
ATOM 676 C C . LEU A 1 91 ? 8.488 5.537 0.654 1.00 98.62 91 LEU A C 1
ATOM 678 O O . LEU A 1 91 ? 7.872 5.800 1.685 1.00 98.62 91 LEU A O 1
ATOM 682 N N . LEU A 1 92 ? 9.817 5.400 0.629 1.00 98.50 92 LEU A N 1
ATOM 683 C CA . LEU A 1 92 ? 10.652 5.598 1.818 1.00 98.50 92 LEU A CA 1
ATOM 684 C C . LEU A 1 92 ? 10.581 7.040 2.329 1.00 98.50 92 LEU A C 1
ATOM 686 O O . LEU A 1 92 ? 10.409 7.240 3.526 1.00 98.50 92 LEU A O 1
ATOM 690 N N . THR A 1 93 ? 10.629 8.036 1.440 1.00 98.19 93 THR A N 1
ATOM 691 C CA . THR A 1 93 ? 10.487 9.451 1.820 1.00 98.19 93 THR A CA 1
ATOM 692 C C . THR A 1 93 ? 9.124 9.739 2.448 1.00 98.19 93 THR A C 1
ATOM 694 O O . THR A 1 93 ? 9.040 10.477 3.429 1.00 98.19 93 THR A O 1
ATOM 697 N N . ILE A 1 94 ? 8.044 9.151 1.919 1.00 97.38 94 ILE A N 1
ATOM 698 C CA . ILE A 1 94 ? 6.715 9.285 2.530 1.00 97.38 94 ILE A CA 1
ATOM 699 C C . ILE A 1 94 ? 6.702 8.629 3.913 1.00 97.38 94 ILE A C 1
ATOM 701 O O . ILE A 1 94 ? 6.205 9.247 4.847 1.00 97.38 94 ILE A O 1
ATOM 705 N N . LYS A 1 95 ? 7.265 7.423 4.068 1.00 96.50 95 LYS A N 1
ATOM 706 C CA . LYS A 1 95 ? 7.327 6.723 5.361 1.00 96.50 95 LYS A CA 1
ATOM 707 C C . LYS A 1 95 ? 8.145 7.487 6.402 1.00 96.50 95 LYS A C 1
ATOM 709 O O . LYS A 1 95 ? 7.745 7.548 7.555 1.00 96.50 95 LYS A O 1
ATOM 714 N N . GLU A 1 96 ? 9.262 8.081 5.997 1.00 96.25 96 GLU A N 1
ATOM 715 C CA . GLU A 1 96 ? 10.108 8.899 6.869 1.00 96.25 96 GLU A CA 1
ATOM 716 C C . GLU A 1 96 ? 9.371 10.151 7.359 1.00 96.25 96 GLU A C 1
ATOM 718 O O . GLU A 1 96 ? 9.415 10.478 8.542 1.00 96.25 96 GLU A O 1
ATOM 723 N N . LYS A 1 97 ? 8.666 10.844 6.456 1.00 95.50 97 LYS A N 1
ATOM 724 C CA . LYS A 1 97 ? 7.987 12.106 6.771 1.00 95.50 97 LYS A CA 1
ATOM 725 C C . LYS A 1 97 ? 6.627 11.915 7.451 1.00 95.50 97 LYS A C 1
ATOM 727 O O . LYS A 1 97 ? 6.225 12.752 8.252 1.00 95.50 97 LYS A O 1
ATOM 732 N N . TYR A 1 98 ? 5.923 10.840 7.111 1.00 95.00 98 TYR A N 1
ATOM 733 C CA . TYR A 1 98 ? 4.555 10.545 7.537 1.00 95.00 98 TYR A CA 1
ATOM 734 C C . TYR A 1 98 ? 4.417 9.076 7.972 1.00 95.00 98 TYR A C 1
ATOM 736 O O . TYR A 1 98 ? 3.662 8.320 7.350 1.00 95.00 98 TYR A O 1
ATOM 744 N N . PRO A 1 99 ? 5.137 8.631 9.017 1.00 93.69 99 PRO A N 1
ATOM 745 C CA . PRO A 1 99 ? 5.107 7.234 9.455 1.00 93.69 99 PRO A CA 1
ATOM 746 C C . PRO A 1 99 ? 3.688 6.755 9.796 1.00 93.69 99 PRO A C 1
ATOM 748 O O . PRO A 1 99 ? 3.308 5.652 9.412 1.00 93.69 99 PRO A O 1
ATOM 751 N N . GLN A 1 100 ? 2.862 7.626 10.383 1.00 91.88 100 GLN A N 1
ATOM 752 C CA . GLN A 1 100 ? 1.468 7.352 10.742 1.00 91.88 100 GLN A CA 1
ATOM 753 C C . GLN A 1 100 ? 0.570 7.026 9.538 1.00 91.88 100 GLN A C 1
ATOM 755 O O . GLN A 1 100 ? -0.505 6.452 9.696 1.00 91.88 100 GLN A O 1
ATOM 760 N N . ALA A 1 101 ? 0.979 7.386 8.315 1.00 93.25 101 ALA A N 1
ATOM 761 C CA . ALA A 1 101 ? 0.241 7.005 7.115 1.00 93.25 101 ALA A CA 1
ATOM 762 C C . ALA A 1 101 ? 0.288 5.487 6.871 1.00 93.25 101 ALA A C 1
ATOM 764 O O . ALA A 1 101 ? -0.639 4.946 6.274 1.00 93.25 101 ALA A O 1
ATOM 765 N N . PHE A 1 102 ? 1.335 4.803 7.346 1.00 95.81 102 PHE A N 1
ATOM 766 C CA . PHE A 1 102 ? 1.506 3.354 7.207 1.00 95.81 102 PHE A CA 1
ATOM 767 C C . PHE A 1 102 ? 0.818 2.554 8.324 1.00 95.81 102 PHE A C 1
ATOM 769 O O . PHE A 1 102 ? 0.657 1.347 8.169 1.00 95.81 102 PHE A O 1
ATOM 776 N N . ASP A 1 103 ? 0.329 3.216 9.379 1.00 94.06 103 ASP A N 1
ATOM 777 C CA . ASP A 1 103 ? -0.491 2.600 10.436 1.00 94.06 103 ASP A CA 1
ATOM 778 C C . ASP A 1 103 ? -1.976 2.448 10.041 1.00 94.06 103 ASP A C 1
ATOM 780 O O . ASP A 1 103 ? -2.766 1.831 10.759 1.00 94.06 103 ASP A O 1
ATOM 784 N N . ASP A 1 104 ? -2.383 2.993 8.888 1.00 94.12 104 ASP A N 1
ATOM 785 C CA . ASP A 1 104 ? -3.743 2.857 8.365 1.00 94.12 104 ASP A CA 1
ATOM 786 C C . ASP A 1 104 ? -3.981 1.441 7.809 1.00 94.12 104 ASP A C 1
ATOM 788 O O . ASP A 1 104 ? -3.579 1.093 6.693 1.00 94.12 104 ASP A O 1
ATOM 792 N N . ILE A 1 105 ? -4.714 0.629 8.569 1.00 95.56 105 ILE A N 1
ATOM 793 C CA . ILE A 1 105 ? -5.074 -0.737 8.180 1.00 95.56 105 ILE A CA 1
ATOM 794 C C . ILE A 1 105 ? -5.877 -0.815 6.877 1.00 95.56 105 ILE A C 1
ATOM 796 O O . ILE A 1 105 ? -5.737 -1.770 6.104 1.00 95.56 105 ILE A O 1
ATOM 800 N N . CYS A 1 106 ? -6.682 0.205 6.576 1.00 96.00 106 CYS A N 1
ATOM 801 C CA . CYS A 1 106 ? -7.416 0.259 5.322 1.00 96.00 106 CYS A CA 1
ATOM 802 C C . CYS A 1 106 ? -6.449 0.470 4.155 1.00 96.00 106 CYS A C 1
ATOM 804 O O . CYS A 1 106 ? -6.689 -0.049 3.066 1.00 96.00 106 CYS A O 1
ATOM 806 N N . LEU A 1 107 ? -5.366 1.239 4.338 1.00 97.38 107 LEU A N 1
ATOM 807 C CA . LEU A 1 107 ? -4.341 1.415 3.300 1.00 97.38 107 LEU A CA 1
ATOM 808 C C . LEU A 1 107 ? -3.603 0.100 3.067 1.00 97.38 107 LEU A C 1
ATOM 810 O O . LEU A 1 107 ? -3.468 -0.323 1.920 1.00 97.38 107 LEU A O 1
ATOM 814 N N . TYR A 1 108 ? -3.193 -0.573 4.144 1.00 97.94 108 TYR A N 1
ATOM 815 C CA . TYR A 1 108 ? -2.535 -1.874 4.047 1.00 97.94 108 TYR A CA 1
ATOM 816 C C . TYR A 1 108 ? -3.407 -2.918 3.332 1.00 97.94 108 TYR A C 1
ATOM 818 O O . TYR A 1 108 ? -2.913 -3.676 2.493 1.00 97.94 108 TYR A O 1
ATOM 826 N N . SER A 1 109 ? -4.718 -2.913 3.591 1.00 98.19 109 SER A N 1
ATOM 827 C CA . SER A 1 109 ? -5.680 -3.790 2.910 1.00 98.19 109 SER A CA 1
ATOM 828 C C . SER A 1 109 ? -5.726 -3.536 1.398 1.00 98.19 109 SER A C 1
ATOM 830 O O . SER A 1 109 ? -5.698 -4.476 0.606 1.00 98.19 109 SER A O 1
ATOM 832 N N . GLU A 1 110 ? -5.727 -2.270 0.975 1.00 98.56 110 GLU A N 1
ATOM 833 C CA . GLU A 1 110 ? -5.748 -1.898 -0.445 1.00 98.56 110 GLU A CA 1
ATOM 834 C C . GLU A 1 110 ? -4.419 -2.226 -1.149 1.00 98.56 110 GLU A C 1
ATOM 836 O O . GLU A 1 110 ? -4.407 -2.762 -2.257 1.00 98.56 110 GLU A O 1
ATOM 841 N N . VAL A 1 111 ? -3.283 -2.014 -0.478 1.00 98.62 111 VAL A N 1
ATOM 842 C CA . VAL A 1 111 ? -1.963 -2.448 -0.967 1.00 98.62 111 VAL A CA 1
ATOM 843 C C . VAL A 1 111 ? -1.892 -3.972 -1.099 1.00 98.62 111 VAL A C 1
ATOM 845 O O . VAL A 1 111 ? -1.384 -4.487 -2.096 1.00 98.62 111 VAL A O 1
ATOM 848 N N . SER A 1 112 ? -2.437 -4.709 -0.130 1.00 98.50 112 SER A N 1
ATOM 849 C CA . SER A 1 112 ? -2.504 -6.174 -0.165 1.00 98.50 112 SER A CA 1
ATOM 850 C C . SER A 1 112 ? -3.375 -6.673 -1.318 1.00 98.50 112 SER A C 1
ATOM 852 O O . SER A 1 112 ? -2.993 -7.614 -2.017 1.00 98.50 112 SER A O 1
ATOM 854 N N . TYR A 1 113 ? -4.496 -5.997 -1.583 1.00 98.62 113 TYR A N 1
ATOM 855 C CA . TYR A 1 113 ? -5.327 -6.259 -2.754 1.00 98.62 113 TYR A CA 1
ATOM 856 C C . TYR A 1 113 ? -4.538 -6.067 -4.058 1.00 98.62 113 TYR A C 1
ATOM 858 O O . TYR A 1 113 ? -4.553 -6.954 -4.913 1.00 98.62 113 TYR A O 1
ATOM 866 N N . LEU A 1 114 ? -3.773 -4.977 -4.197 1.00 98.56 114 LEU A N 1
ATOM 867 C CA . LEU A 1 114 ? -2.902 -4.764 -5.360 1.00 98.56 114 LEU A CA 1
ATOM 868 C C . LEU A 1 114 ? -1.848 -5.871 -5.497 1.00 98.56 114 LEU A C 1
ATOM 870 O O . LEU A 1 114 ? -1.661 -6.411 -6.586 1.00 98.56 114 LEU A O 1
ATOM 874 N N . LEU A 1 115 ? -1.187 -6.260 -4.401 1.00 98.50 115 LEU A N 1
ATOM 875 C CA . LEU A 1 115 ? -0.213 -7.357 -4.395 1.00 98.50 115 LEU A CA 1
ATOM 876 C C . LEU A 1 115 ? -0.822 -8.702 -4.821 1.00 98.50 115 LEU A C 1
ATOM 878 O O . LEU A 1 115 ? -0.094 -9.556 -5.328 1.00 98.50 115 LEU A O 1
ATOM 882 N N . ALA A 1 116 ? -2.117 -8.923 -4.607 1.00 98.31 116 ALA A N 1
ATOM 883 C CA . ALA A 1 116 ? -2.804 -10.137 -5.040 1.00 98.31 116 ALA A CA 1
ATOM 884 C C . ALA A 1 116 ? -3.215 -10.099 -6.525 1.00 98.31 116 ALA A C 1
ATOM 886 O O . ALA A 1 116 ? -3.201 -11.140 -7.177 1.00 98.31 116 ALA A O 1
ATOM 887 N N . HIS A 1 117 ? -3.536 -8.919 -7.069 1.00 97.69 117 HIS A N 1
ATOM 888 C CA . HIS A 1 117 ? -4.154 -8.779 -8.398 1.00 97.69 117 HIS A CA 1
ATOM 889 C C . HIS A 1 117 ? -3.231 -8.201 -9.479 1.00 97.69 117 HIS A C 1
ATOM 891 O O . HIS A 1 117 ? -3.571 -8.230 -10.661 1.00 97.69 117 HIS A O 1
ATOM 897 N N . CYS A 1 118 ? -2.055 -7.693 -9.113 1.00 97.44 118 CYS A N 1
ATOM 898 C CA . CYS A 1 118 ? -1.055 -7.213 -10.061 1.00 97.44 118 CYS A CA 1
ATOM 899 C C . CYS A 1 118 ? 0.202 -8.092 -10.043 1.00 97.44 118 CYS A C 1
ATOM 901 O O . CYS A 1 118 ? 0.563 -8.719 -9.044 1.00 97.44 118 CYS A O 1
ATOM 903 N N . THR A 1 119 ? 0.915 -8.113 -11.170 1.00 97.00 119 THR A N 1
ATOM 904 C CA . THR A 1 119 ? 2.164 -8.872 -11.287 1.00 97.00 119 THR A CA 1
ATOM 905 C C . THR A 1 119 ? 3.330 -8.033 -10.778 1.00 97.00 119 THR A C 1
ATOM 907 O O . THR A 1 119 ? 3.837 -7.166 -11.480 1.00 97.00 119 THR A O 1
ATOM 910 N N . PHE A 1 120 ? 3.780 -8.311 -9.557 1.00 98.00 120 PHE A N 1
ATOM 911 C CA . PHE A 1 120 ? 4.978 -7.704 -8.980 1.00 98.00 120 PHE A CA 1
ATOM 912 C C . PHE A 1 120 ? 6.182 -8.630 -9.100 1.00 98.00 120 PHE A C 1
ATOM 914 O O . PHE A 1 120 ? 6.085 -9.834 -8.846 1.00 98.00 120 PHE A O 1
ATOM 921 N N . ARG A 1 121 ? 7.357 -8.061 -9.383 1.00 97.19 121 ARG A N 1
ATOM 922 C CA . ARG A 1 121 ? 8.618 -8.791 -9.215 1.00 97.19 121 ARG A CA 1
ATOM 923 C C . ARG A 1 121 ? 8.864 -9.051 -7.730 1.00 97.19 121 ARG A C 1
ATOM 925 O O . ARG A 1 121 ? 8.529 -8.226 -6.881 1.00 97.19 121 ARG A O 1
ATOM 932 N N . LEU A 1 122 ? 9.500 -10.181 -7.423 1.00 97.81 122 LEU A N 1
ATOM 933 C CA . LEU A 1 122 ? 9.752 -10.602 -6.043 1.00 97.81 122 LEU A CA 1
ATOM 934 C C . LEU A 1 122 ? 10.439 -9.526 -5.171 1.00 97.81 122 LEU A C 1
ATOM 936 O O . LEU A 1 122 ? 9.973 -9.330 -4.050 1.00 97.81 122 LEU A O 1
ATOM 940 N N . PRO A 1 123 ? 11.472 -8.792 -5.643 1.00 97.81 123 PRO A N 1
ATOM 941 C CA . PRO A 1 123 ? 12.090 -7.736 -4.840 1.00 97.81 123 PRO A CA 1
ATOM 942 C C . PRO A 1 123 ? 11.112 -6.615 -4.475 1.00 97.81 123 PRO A C 1
ATOM 944 O O . PRO A 1 123 ? 11.049 -6.221 -3.318 1.00 97.81 123 PRO A O 1
ATOM 947 N N . SER A 1 124 ? 10.291 -6.167 -5.428 1.00 98.12 124 SER A N 1
ATOM 948 C CA . SER A 1 124 ? 9.286 -5.126 -5.192 1.00 98.12 124 SER A CA 1
ATOM 949 C C . SER A 1 124 ? 8.203 -5.598 -4.222 1.00 98.12 124 SER A C 1
ATOM 951 O O . SER A 1 124 ? 7.809 -4.845 -3.341 1.00 98.12 124 SER A O 1
ATOM 953 N N . ARG A 1 125 ? 7.768 -6.864 -4.320 1.00 98.19 125 ARG A N 1
ATOM 954 C CA . ARG A 1 125 ? 6.823 -7.453 -3.356 1.00 98.19 125 ARG A CA 1
ATOM 955 C C . ARG A 1 125 ? 7.393 -7.459 -1.935 1.00 98.19 125 ARG A C 1
ATOM 957 O O . ARG A 1 125 ? 6.673 -7.096 -1.013 1.00 98.19 125 ARG A O 1
ATOM 964 N N . ARG A 1 126 ? 8.658 -7.863 -1.758 1.00 98.50 126 ARG A N 1
ATOM 965 C CA . ARG A 1 126 ? 9.321 -7.854 -0.440 1.00 98.50 126 ARG A CA 1
ATOM 966 C C . ARG A 1 126 ? 9.451 -6.446 0.112 1.00 98.50 126 ARG A C 1
ATOM 968 O O . ARG A 1 126 ? 9.011 -6.209 1.224 1.00 98.50 126 ARG A O 1
ATOM 975 N N . PHE A 1 127 ? 9.941 -5.519 -0.706 1.00 98.56 127 PHE A N 1
ATOM 976 C CA . PHE A 1 127 ? 10.044 -4.114 -0.335 1.00 98.56 127 PHE A CA 1
ATOM 977 C C . PHE A 1 127 ? 8.699 -3.548 0.147 1.00 98.56 127 PHE A C 1
ATOM 979 O O . PHE A 1 127 ? 8.633 -2.944 1.211 1.00 98.56 127 PHE A O 1
ATOM 986 N N . ILE A 1 128 ? 7.607 -3.790 -0.592 1.00 98.31 128 ILE A N 1
ATOM 987 C CA . ILE A 1 128 ? 6.271 -3.322 -0.194 1.00 98.31 128 ILE A CA 1
ATOM 988 C C . ILE A 1 128 ? 5.856 -3.920 1.155 1.00 98.31 128 ILE A C 1
ATOM 990 O O . ILE A 1 128 ? 5.301 -3.206 1.976 1.00 98.31 128 ILE A O 1
ATOM 994 N N . GLN A 1 129 ? 6.123 -5.203 1.401 1.00 98.06 129 GLN A N 1
ATOM 995 C CA . GLN A 1 129 ? 5.797 -5.852 2.677 1.00 98.06 129 GLN A CA 1
ATOM 996 C C . GLN A 1 129 ? 6.632 -5.291 3.842 1.00 98.06 129 GLN A C 1
ATOM 998 O O . GLN A 1 129 ? 6.084 -4.994 4.900 1.00 98.06 129 GLN A O 1
ATOM 1003 N N . GLU A 1 130 ? 7.927 -5.053 3.630 1.00 98.06 130 GLU A N 1
ATOM 1004 C CA . GLU A 1 130 ? 8.833 -4.450 4.621 1.00 98.06 130 GLU A CA 1
ATOM 1005 C C . GLU A 1 130 ? 8.385 -3.033 5.036 1.00 98.06 130 GLU A C 1
ATOM 1007 O O . GLU A 1 130 ? 8.574 -2.628 6.185 1.00 98.06 130 GLU A O 1
ATOM 1012 N N . LEU A 1 131 ? 7.709 -2.282 4.153 1.00 97.75 131 LEU A N 1
ATOM 1013 C CA . LEU A 1 131 ? 7.138 -0.975 4.508 1.00 97.75 131 LEU A CA 1
ATOM 1014 C C . LEU A 1 131 ? 6.087 -1.054 5.626 1.00 97.75 131 LEU A C 1
ATOM 1016 O O . LEU A 1 131 ? 5.931 -0.071 6.347 1.00 97.75 131 LEU A O 1
ATOM 1020 N N . PHE A 1 132 ? 5.408 -2.186 5.807 1.00 96.94 132 PHE A N 1
ATOM 1021 C CA . PHE A 1 132 ? 4.344 -2.356 6.806 1.00 96.94 132 PHE A CA 1
ATOM 1022 C C . PHE A 1 132 ? 4.729 -3.315 7.943 1.00 96.94 132 PHE A C 1
ATOM 1024 O O . PHE A 1 132 ? 3.891 -3.642 8.775 1.00 96.94 132 PHE A O 1
ATOM 1031 N N . GLN A 1 133 ? 5.986 -3.766 8.004 1.00 94.25 133 GLN A N 1
ATOM 1032 C CA . GLN A 1 133 ? 6.403 -4.814 8.941 1.00 94.25 133 GLN A CA 1
ATOM 1033 C C . GLN A 1 133 ? 6.384 -4.375 10.416 1.00 94.25 133 GLN A C 1
ATOM 1035 O O . GLN A 1 133 ? 6.004 -5.163 11.276 1.00 94.25 133 GLN A O 1
ATOM 1040 N N . ASP A 1 134 ? 6.762 -3.129 10.708 1.00 92.00 134 ASP A N 1
ATOM 1041 C CA . ASP A 1 134 ? 6.851 -2.614 12.087 1.00 92.00 134 ASP A CA 1
ATOM 1042 C C . ASP A 1 134 ? 5.548 -1.950 12.579 1.00 92.00 134 ASP A C 1
ATOM 1044 O O . ASP A 1 134 ? 5.532 -1.266 13.603 1.00 92.00 134 ASP A O 1
ATOM 1048 N N . VAL A 1 135 ? 4.442 -2.139 11.857 1.00 91.88 135 VAL A N 1
ATOM 1049 C CA . VAL A 1 135 ? 3.142 -1.532 12.165 1.00 91.88 135 VAL A CA 1
ATOM 1050 C C . VAL A 1 135 ? 2.367 -2.405 13.153 1.00 91.88 135 VAL A C 1
ATOM 1052 O O . VAL A 1 135 ? 2.219 -3.608 12.953 1.00 91.88 135 VAL A O 1
ATOM 1055 N N . GLN A 1 136 ? 1.846 -1.797 14.222 1.00 90.31 136 GLN A N 1
ATOM 1056 C CA . GLN A 1 136 ? 1.170 -2.528 15.305 1.00 90.31 136 GLN A CA 1
ATOM 1057 C C . GLN A 1 136 ? -0.346 -2.686 15.098 1.00 90.31 136 GLN A C 1
ATOM 1059 O O . GLN A 1 136 ? -0.965 -3.506 15.768 1.00 90.31 136 GLN A O 1
ATOM 1064 N N . PHE A 1 137 ? -0.966 -1.886 14.218 1.00 91.69 137 PHE A N 1
ATOM 1065 C CA . PHE A 1 137 ? -2.426 -1.834 14.011 1.00 91.69 137 PHE A CA 1
ATOM 1066 C C . PHE A 1 137 ? -3.230 -1.841 15.329 1.00 91.69 137 PHE A C 1
ATOM 1068 O O . PHE A 1 137 ? -4.225 -2.555 15.464 1.00 91.69 137 PHE A O 1
ATOM 1075 N N . LEU A 1 138 ? -2.771 -1.077 16.329 1.00 91.69 138 LEU A N 1
ATOM 1076 C CA . LEU A 1 138 ? -3.222 -1.191 17.721 1.00 91.69 138 LEU A CA 1
ATOM 1077 C C . LEU A 1 138 ? -4.740 -1.023 17.870 1.00 91.69 138 LEU A C 1
ATOM 1079 O O . LEU A 1 138 ? -5.376 -1.840 18.525 1.00 91.69 138 LEU A O 1
ATOM 1083 N N . GLN A 1 139 ? -5.326 -0.048 17.169 1.00 90.44 139 GLN A N 1
ATOM 1084 C CA . GLN A 1 139 ? -6.768 0.202 17.197 1.00 90.44 139 GLN A CA 1
ATOM 1085 C C . GLN A 1 139 ? -7.588 -1.042 16.812 1.00 90.44 139 GLN A C 1
ATOM 1087 O O . GLN A 1 139 ? -8.597 -1.322 17.445 1.00 90.44 139 GLN A O 1
ATOM 1092 N N . MET A 1 140 ? -7.167 -1.821 15.806 1.00 92.69 140 MET A N 1
ATOM 1093 C CA . MET A 1 140 ? -7.895 -3.045 15.439 1.00 92.69 140 MET A CA 1
ATOM 1094 C C . MET A 1 140 ? -7.833 -4.091 16.558 1.00 92.69 140 MET A C 1
ATOM 1096 O O . MET A 1 140 ? -8.831 -4.759 16.819 1.00 92.69 140 MET A O 1
ATOM 1100 N N . HIS A 1 141 ? -6.677 -4.238 17.208 1.00 94.19 141 HIS A N 1
ATOM 1101 C CA . HIS A 1 141 ? -6.502 -5.191 18.303 1.00 94.19 141 HIS A CA 1
ATOM 1102 C C . HIS A 1 141 ? -7.336 -4.793 19.524 1.00 94.19 141 HIS A C 1
ATOM 1104 O O . HIS A 1 141 ? -8.039 -5.630 20.080 1.00 94.19 141 HIS A O 1
ATOM 1110 N N . GLU A 1 142 ? -7.310 -3.515 19.906 1.00 95.12 142 GLU A N 1
ATOM 1111 C CA . GLU A 1 142 ? -8.094 -2.990 21.028 1.00 95.12 142 GLU A CA 1
ATOM 1112 C C . GLU A 1 142 ? -9.602 -3.165 20.806 1.00 95.12 142 GLU A C 1
ATOM 1114 O O . GLU A 1 142 ? -10.308 -3.625 21.702 1.00 95.12 142 GLU A O 1
ATOM 1119 N N . GLU A 1 143 ? -10.097 -2.865 19.603 1.00 94.62 143 GLU A N 1
ATOM 1120 C CA . GLU A 1 143 ? -11.509 -3.059 19.251 1.00 94.62 143 GLU A CA 1
ATOM 1121 C C . GLU A 1 143 ? -11.901 -4.545 19.263 1.00 94.62 143 GLU A C 1
ATOM 1123 O O . GLU A 1 143 ? -12.982 -4.904 19.733 1.00 94.62 143 GLU A O 1
ATOM 1128 N N . ALA A 1 144 ? -11.020 -5.437 18.798 1.00 95.50 144 ALA A N 1
ATOM 1129 C CA . ALA A 1 144 ? -11.258 -6.878 18.857 1.00 95.50 144 ALA A CA 1
ATOM 1130 C C . ALA A 1 144 ? -11.357 -7.381 20.308 1.00 95.50 144 ALA A C 1
ATOM 1132 O O . ALA A 1 144 ? -12.292 -8.113 20.639 1.00 95.50 144 ALA A O 1
ATOM 1133 N N . GLU A 1 145 ? -10.447 -6.946 21.183 1.00 95.81 145 GLU A N 1
ATOM 1134 C CA . GLU A 1 145 ? -10.487 -7.261 22.617 1.00 95.81 145 GLU A CA 1
ATOM 1135 C C . GLU A 1 145 ? -11.760 -6.719 23.281 1.00 95.81 145 GLU A C 1
ATOM 1137 O O . GLU A 1 145 ? -12.416 -7.428 24.046 1.00 95.81 145 GLU A O 1
ATOM 1142 N N . ALA A 1 146 ? -12.174 -5.493 22.944 1.00 95.25 146 ALA A N 1
ATOM 1143 C CA . ALA A 1 146 ? -13.403 -4.903 23.464 1.00 95.25 146 ALA A CA 1
ATOM 1144 C C . ALA A 1 146 ? -14.646 -5.716 23.068 1.00 95.25 146 ALA A C 1
ATOM 1146 O O . ALA A 1 146 ? -15.501 -5.974 23.917 1.00 95.25 146 ALA A O 1
ATOM 1147 N N . VAL A 1 147 ? -14.735 -6.169 21.811 1.00 95.25 147 VAL A N 1
ATOM 1148 C CA . VAL A 1 147 ? -15.831 -7.029 21.336 1.00 95.25 147 VAL A CA 1
ATOM 1149 C C . VAL A 1 147 ? -15.839 -8.368 22.076 1.00 95.25 147 VAL A C 1
ATOM 1151 O O . VAL A 1 147 ? -16.901 -8.801 22.529 1.00 95.25 147 VAL A O 1
ATOM 1154 N N . LEU A 1 148 ? -14.678 -9.005 22.256 1.00 94.75 148 LEU A N 1
ATOM 1155 C CA . LEU A 1 148 ? -14.558 -10.281 22.972 1.00 94.75 148 LEU A CA 1
ATOM 1156 C C . LEU A 1 148 ? -14.910 -10.168 24.462 1.00 94.75 148 LEU A C 1
ATOM 1158 O O . LEU A 1 148 ? -15.468 -11.106 25.032 1.00 94.75 148 LEU A O 1
ATOM 1162 N N . ALA A 1 149 ? -14.624 -9.027 25.090 1.00 93.50 149 ALA A N 1
ATOM 1163 C CA . ALA A 1 149 ? -14.936 -8.773 26.493 1.00 93.50 149 ALA A CA 1
ATOM 1164 C C . ALA A 1 149 ? -16.432 -8.518 26.755 1.00 93.50 149 ALA A C 1
ATOM 1166 O O . ALA A 1 149 ? -16.859 -8.533 27.914 1.00 93.50 149 ALA A O 1
ATOM 1167 N N . THR A 1 150 ? -17.250 -8.286 25.719 1.00 87.94 150 THR A N 1
ATOM 1168 C CA . THR A 1 150 ? -18.693 -8.100 25.910 1.00 87.94 150 THR A CA 1
ATOM 1169 C C . THR A 1 150 ? -19.364 -9.420 26.322 1.00 87.94 150 THR A C 1
ATOM 1171 O O . THR A 1 150 ? -19.281 -10.413 25.596 1.00 87.94 150 THR A O 1
ATOM 1174 N N . PRO A 1 151 ? -20.063 -9.480 27.475 1.00 78.75 151 PRO A N 1
ATOM 1175 C CA . PRO A 1 151 ? -20.797 -10.677 27.858 1.00 78.75 151 PRO A CA 1
ATOM 1176 C C . PRO A 1 151 ? -21.886 -10.947 26.821 1.00 78.75 151 PRO A C 1
ATOM 1178 O O . PRO A 1 151 ? -22.750 -10.099 26.579 1.00 78.75 151 PRO A O 1
ATOM 1181 N N . THR A 1 152 ? -21.876 -12.138 26.226 1.00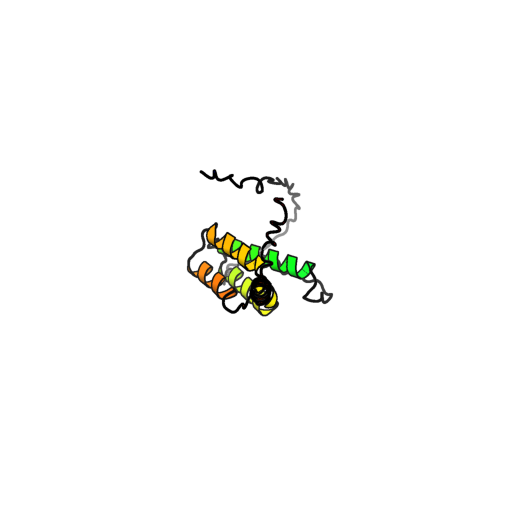 71.12 152 THR A N 1
ATOM 1182 C CA . THR A 1 152 ? -22.989 -12.606 25.401 1.00 71.12 152 THR A CA 1
ATOM 1183 C C . THR A 1 152 ? -24.239 -12.611 26.276 1.00 71.12 152 THR A C 1
ATOM 1185 O O . THR A 1 152 ? -24.354 -13.402 27.212 1.00 71.12 152 THR A O 1
ATOM 1188 N N . LYS A 1 153 ? -25.186 -11.702 26.004 1.00 62.69 153 LYS A N 1
ATOM 1189 C CA . LYS A 1 153 ? -26.534 -11.801 26.571 1.00 62.69 153 LYS A CA 1
ATOM 1190 C C . LYS A 1 153 ? -27.068 -13.168 26.165 1.00 62.69 153 LYS A C 1
ATOM 1192 O O . LYS A 1 153 ? -27.358 -13.387 24.989 1.00 62.69 153 LYS A O 1
ATOM 1197 N N . GLN A 1 154 ? -27.160 -14.086 27.125 1.00 57.44 154 GLN A N 1
ATOM 1198 C CA . GLN A 1 154 ? -27.890 -15.325 26.919 1.00 57.44 154 GLN A CA 1
ATOM 1199 C C . GLN A 1 154 ? -29.297 -14.958 26.429 1.00 57.44 154 GLN A C 1
ATOM 1201 O O . GLN A 1 154 ? -29.885 -14.007 26.960 1.00 57.44 154 GLN A O 1
ATOM 1206 N N . PRO A 1 155 ? -29.835 -15.651 25.412 1.00 58.47 155 PRO A N 1
ATOM 1207 C CA . PRO A 1 155 ? -31.228 -15.475 25.054 1.00 58.47 155 PRO A CA 1
ATOM 1208 C C . PRO A 1 155 ? -32.046 -15.820 26.298 1.00 58.47 155 PRO A C 1
ATOM 1210 O O . PRO A 1 155 ? -31.966 -16.936 26.811 1.00 58.47 155 PRO A O 1
ATOM 1213 N N . VAL A 1 156 ? -32.781 -14.836 26.818 1.00 59.00 156 VAL A N 1
ATOM 1214 C CA . VAL A 1 156 ? -33.809 -15.069 27.829 1.00 59.00 156 VAL A CA 1
ATOM 1215 C C . VAL A 1 156 ? -34.846 -15.951 27.143 1.00 59.00 156 VAL A C 1
ATOM 1217 O O . VAL A 1 156 ? -35.642 -15.480 26.334 1.00 59.00 156 VAL A O 1
ATOM 1220 N N . ILE A 1 157 ? -34.756 -17.259 27.374 1.00 61.38 157 ILE A N 1
ATOM 1221 C CA . ILE A 1 157 ? -35.804 -18.203 27.006 1.00 61.38 157 ILE A CA 1
ATOM 1222 C C . ILE A 1 157 ? -36.919 -17.971 28.026 1.00 61.38 157 ILE A C 1
ATOM 1224 O O . ILE A 1 157 ? -36.985 -18.627 29.062 1.00 61.38 157 ILE A O 1
ATOM 1228 N N . ASP A 1 158 ? -37.771 -16.986 27.745 1.00 57.50 158 ASP A N 1
ATOM 1229 C CA . ASP A 1 158 ? -39.067 -16.845 28.397 1.00 57.50 158 ASP A CA 1
ATOM 1230 C C . ASP A 1 158 ? -39.991 -17.943 27.853 1.00 57.50 158 ASP A C 1
ATOM 1232 O O . ASP A 1 158 ? -40.805 -17.724 26.961 1.00 57.50 158 ASP A O 1
ATOM 1236 N N . THR A 1 159 ? -39.875 -19.157 28.389 1.00 53.75 159 THR A N 1
ATOM 1237 C CA . THR A 1 159 ? -40.962 -20.144 28.329 1.00 53.75 159 THR A CA 1
ATOM 1238 C C . THR A 1 159 ? -41.743 -20.085 29.634 1.00 53.75 159 THR A C 1
ATOM 1240 O O . THR A 1 159 ? -41.696 -20.994 30.456 1.00 53.75 159 THR A O 1
ATOM 1243 N N . SER A 1 160 ? -42.447 -18.970 29.828 1.00 55.84 160 SER A N 1
ATOM 1244 C CA . SER A 1 160 ? -43.558 -18.848 30.770 1.00 55.84 160 SER A CA 1
ATOM 1245 C C . SER A 1 160 ? -44.838 -18.699 29.956 1.00 55.84 160 SER A C 1
ATOM 1247 O O . SER A 1 160 ? -45.273 -17.579 29.713 1.00 55.84 160 SER A O 1
ATOM 1249 N N . ALA A 1 161 ? -45.393 -19.818 29.485 1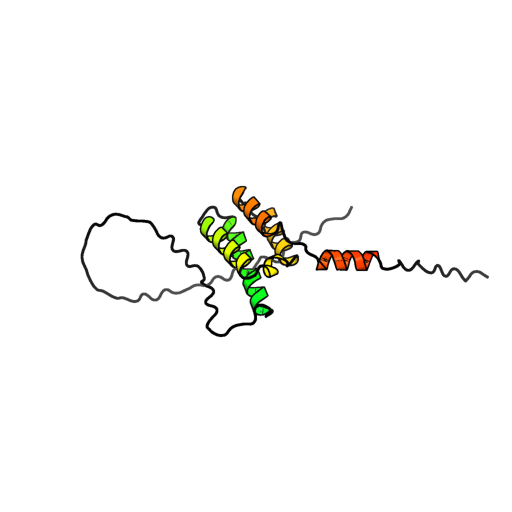.00 56.78 161 ALA A N 1
ATOM 1250 C CA . ALA A 1 161 ? -46.808 -19.975 29.135 1.00 56.78 161 ALA A CA 1
ATOM 1251 C C . ALA A 1 161 ? -47.059 -21.391 28.595 1.00 56.78 161 ALA A C 1
ATOM 1253 O O . ALA A 1 161 ? -47.055 -21.604 27.390 1.00 56.78 161 ALA A O 1
ATOM 1254 N N . GLU A 1 162 ? -47.335 -22.347 29.478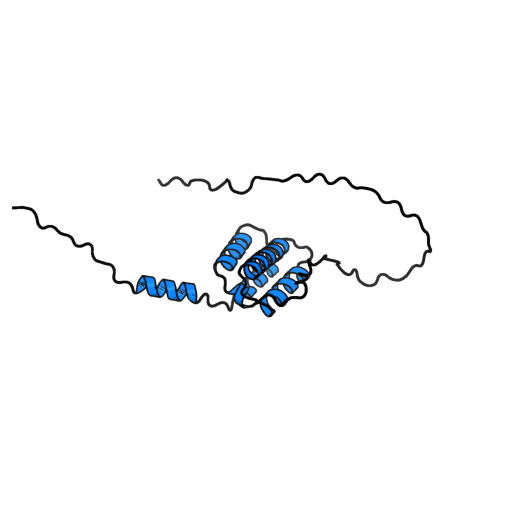 1.00 45.72 162 GLU A N 1
ATOM 1255 C CA . GLU A 1 162 ? -48.411 -23.300 29.196 1.00 45.72 162 GLU A CA 1
ATOM 1256 C C . GLU A 1 162 ? -49.065 -23.663 30.534 1.00 45.72 162 GLU A C 1
ATOM 1258 O O . GLU A 1 162 ? -48.413 -24.165 31.450 1.00 45.72 162 GLU A O 1
ATOM 1263 N N . SER A 1 163 ? -50.320 -23.231 30.676 1.00 51.72 163 SER A N 1
ATOM 1264 C CA . SER A 1 163 ? -51.243 -23.525 31.778 1.00 51.72 163 SER A CA 1
ATOM 1265 C C . SER A 1 163 ? -52.236 -24.581 31.326 1.00 51.72 163 SER A C 1
ATOM 1267 O O . SER A 1 163 ? -52.571 -24.557 30.121 1.00 51.72 163 SER A O 1
#

Radius of gyration: 26.06 Å; chains: 1; bounding box: 82×55×67 Å

InterPro domains:
  IPR028268 Pianissimo family [PTHR13298] (50-159)

Sequence (163 aa):
DFSDVPYTDWCGQTIHNHLDVHSSKFSGISSCSDAVSHGSASSTKSTELVLGVKSIPDDTPVCRILLRKEVLRLVINLSSSVGTKGHETGLLTIKEKYPQAFDDICLYSEVSYLLAHCTFRLPSRRFIQELFQDVQFLQMHEEAEAVLATPTKQPVIDTSAES

Organism: Grus japonensis (NCBI:txid30415)